Protein AF-A0A2G2VP02-F1 (afdb_monomer)

InterPro domains:
  IPR008591 GINS complex subunit Sld5 [PTHR21206] (14-113)
  IPR021151 GINS subunit, domain A [PF05916] (30-95)
  IPR036224 GINS, helical bundle-like domain superfamily [SSF158573] (16-107)
  IPR038749 GINS complex protein Sld5, alpha-helical domain [cd11711] (14-98)

Mean predicted aligned error: 14.05 Å

Radius of gyration: 26.15 Å; Cα contacts (8 Å, |Δi|>4): 41; chains: 1; bounding box: 40×71×72 Å

Sequence (134 aa):
MEKLFCSHPNKGYHKEETVEEFLRNGVDPLTVSLYQMDLDWTLFLLRSYLRTRLRKIENYAFHIQKNADLWNRISKQEEKFAERCIHDMEQHLDQSILSKLPHGFKSHLKQSSLSLADDMELKEFLESQINVMP

Secondary structure (DSSP, 8-state):
------------------HHHHHHTT--HHHHHHHHHHHHHHHHHHHHHHHHHHHHHHHTHHHHHH-HHHHTTS-HHHHHHHHHHHHHHHHHHHHHTGGGS-TTS--HHHHHTTS------------SSSS---

Foldseek 3Di:
DDDPPDDDDDPPPPPPQDLVNCVVVPHDPVVSVVVVVVVVVVVVVVVVVVVVVLVVCLVCLLVCVVDPVSVVPDDPVSNVSSVVSVVVVLVVCQVPPLVPDPPVRNDPNVVVVPPPDPPPPPPPPPDPPPPPDD

Solvent-accessible surface area (backbone atoms only — not comparable to full-atom values): 8488 Å² total; per-residue (Å²): 13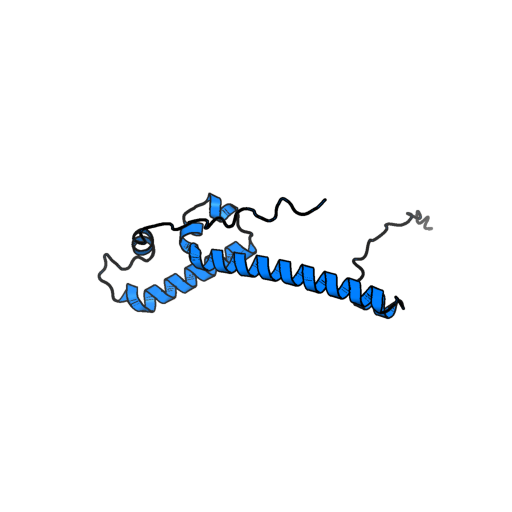9,79,88,81,79,79,84,76,82,79,81,81,73,79,67,86,75,49,72,72,53,43,62,75,70,68,51,58,68,66,61,52,51,51,54,50,52,52,51,52,50,52,50,48,52,52,52,51,51,52,54,52,50,52,52,52,41,65,77,38,31,71,62,34,70,72,33,67,75,54,49,72,70,52,51,77,70,53,46,58,49,35,54,48,52,47,51,55,51,50,54,50,42,39,74,74,48,26,72,80,42,62,88,90,62,45,49,68,71,66,53,60,72,65,58,80,68,87,76,76,69,73,78,72,84,74,72,91,71,86,83,77,77,135

pLDDT: mean 75.77, std 21.49, range [29.98, 97.44]

Structure (mmCIF, N/CA/C/O backbone):
data_AF-A0A2G2VP02-F1
#
_entry.id   AF-A0A2G2VP02-F1
#
loop_
_atom_site.group_PDB
_atom_site.id
_atom_site.type_symbol
_atom_site.label_atom_id
_atom_site.label_alt_id
_atom_site.label_comp_id
_atom_site.label_asym_id
_atom_site.label_entity_id
_atom_site.label_seq_id
_atom_site.pdbx_PDB_ins_code
_atom_site.Cartn_x
_atom_site.Cartn_y
_atom_site.Cartn_z
_atom_site.occupancy
_atom_site.B_iso_or_equiv
_atom_site.auth_seq_id
_atom_site.auth_comp_id
_atom_site.auth_asym_id
_atom_site.auth_atom_id
_atom_site.pdbx_PDB_model_num
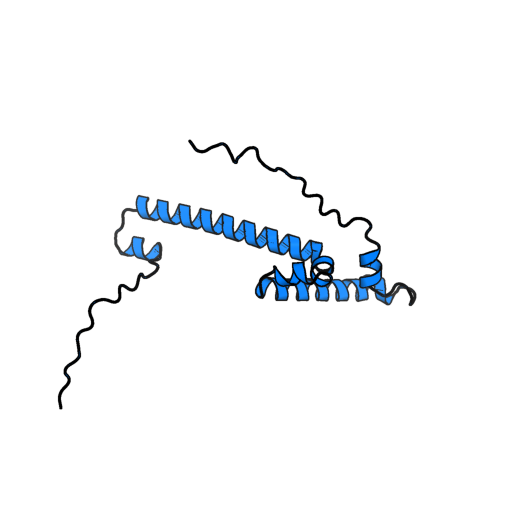ATOM 1 N N . MET A 1 1 ? -0.400 -48.340 -35.304 1.00 36.41 1 MET A N 1
ATOM 2 C CA . MET A 1 1 ? 0.599 -47.932 -36.316 1.00 36.41 1 MET A CA 1
ATOM 3 C C . MET A 1 1 ? -0.182 -47.201 -37.390 1.00 36.41 1 MET A C 1
ATOM 5 O O . MET A 1 1 ? -1.143 -47.782 -37.854 1.00 36.41 1 MET A O 1
ATOM 9 N N . GLU A 1 2 ? -0.002 -45.937 -37.732 1.00 35.12 2 GLU A N 1
ATOM 10 C CA . GLU A 1 2 ? 1.027 -44.934 -37.479 1.00 35.12 2 GLU A CA 1
ATOM 11 C C . GLU A 1 2 ? 0.359 -43.554 -37.415 1.00 35.12 2 GLU A C 1
ATOM 13 O O . GLU A 1 2 ? -0.793 -43.362 -37.794 1.00 35.12 2 GLU A O 1
ATOM 18 N N . LYS A 1 3 ? 1.111 -42.609 -36.865 1.00 44.44 3 LYS A N 1
ATOM 19 C CA . LYS A 1 3 ? 0.740 -41.234 -36.569 1.00 44.44 3 LYS A CA 1
ATOM 20 C C . LYS A 1 3 ? 0.464 -40.431 -37.849 1.00 44.44 3 LYS A C 1
ATOM 22 O O . LYS A 1 3 ? 1.382 -40.199 -38.625 1.00 44.44 3 LYS A O 1
ATOM 27 N N . LEU A 1 4 ? -0.736 -39.872 -37.978 1.00 38.00 4 LEU A N 1
ATOM 28 C CA . LEU A 1 4 ? -0.947 -38.621 -38.712 1.00 38.00 4 LEU A CA 1
ATOM 29 C C . LEU A 1 4 ? -1.083 -37.511 -37.668 1.00 38.00 4 LEU A C 1
ATOM 31 O O . LEU A 1 4 ? -2.168 -37.205 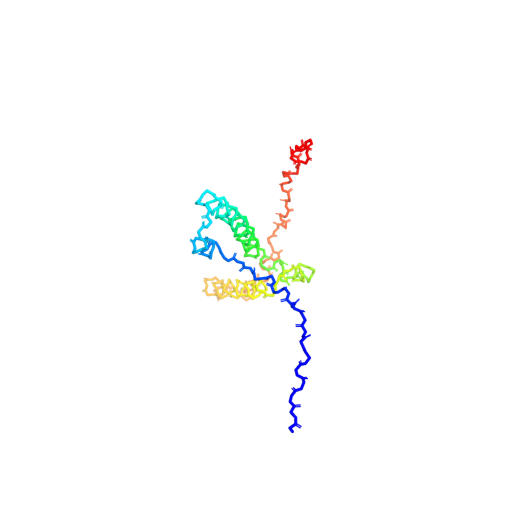-37.179 1.00 38.00 4 LEU A O 1
ATOM 35 N N . PHE A 1 5 ? 0.067 -36.970 -37.261 1.00 39.72 5 PHE A N 1
ATOM 36 C CA . PHE A 1 5 ? 0.129 -35.714 -36.523 1.00 39.72 5 PHE A CA 1
ATOM 37 C C . PHE A 1 5 ? -0.487 -34.636 -37.417 1.00 39.72 5 PHE A C 1
ATOM 39 O O . PHE A 1 5 ? 0.084 -34.258 -38.437 1.00 39.72 5 PHE A O 1
ATOM 46 N N . CYS A 1 6 ? -1.677 -34.170 -37.051 1.00 38.97 6 CYS A N 1
ATOM 47 C CA . CYS A 1 6 ? -2.293 -33.012 -37.672 1.00 38.97 6 CYS A CA 1
ATOM 48 C C . CYS A 1 6 ? -1.456 -31.779 -37.302 1.00 38.97 6 CYS A C 1
ATOM 50 O O . CYS A 1 6 ? -1.530 -31.294 -36.170 1.00 38.97 6 CYS A O 1
ATOM 52 N N . SER A 1 7 ? -0.644 -31.300 -38.248 1.00 45.88 7 SER A N 1
ATOM 53 C CA . SER A 1 7 ? 0.051 -30.014 -38.188 1.00 45.88 7 SER A CA 1
ATOM 54 C C . SER A 1 7 ? -0.949 -28.901 -37.886 1.00 45.88 7 SER A C 1
ATOM 56 O O . SER A 1 7 ? -1.712 -28.491 -38.757 1.00 45.88 7 SER A O 1
ATOM 58 N N . HIS A 1 8 ? -0.955 -28.419 -36.645 1.00 43.00 8 HIS A N 1
ATOM 59 C CA . HIS A 1 8 ? -1.619 -27.169 -36.301 1.00 43.00 8 HIS A CA 1
ATOM 60 C C . HIS A 1 8 ? -0.625 -26.023 -3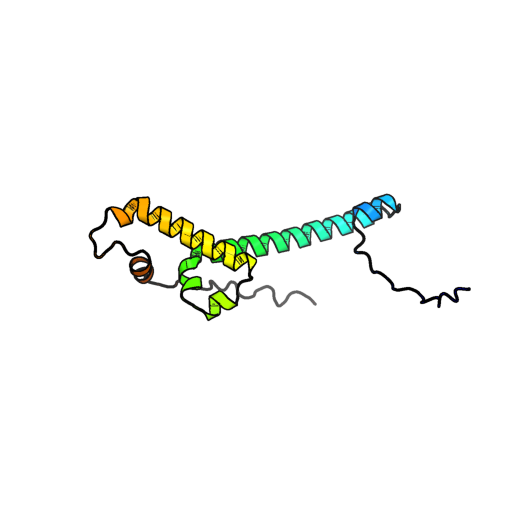6.523 1.00 43.00 8 HIS A C 1
ATOM 62 O O . HIS A 1 8 ? 0.455 -26.042 -35.926 1.00 43.00 8 HIS A O 1
ATOM 68 N N . PRO A 1 9 ? -0.949 -25.039 -37.377 1.00 42.50 9 PRO A N 1
ATOM 69 C CA . PRO A 1 9 ? -0.071 -23.914 -37.636 1.00 42.50 9 PRO A CA 1
ATOM 70 C C . PRO A 1 9 ? -0.090 -22.934 -36.454 1.00 42.50 9 PRO A C 1
ATOM 72 O O . PRO A 1 9 ? -1.143 -22.614 -35.910 1.00 42.50 9 PRO A O 1
ATOM 75 N N . ASN A 1 10 ? 1.113 -22.490 -36.080 1.00 39.66 10 ASN A N 1
ATOM 76 C CA . ASN A 1 10 ? 1.452 -21.267 -35.346 1.00 39.66 10 ASN A CA 1
ATOM 77 C C . ASN A 1 10 ? 0.415 -20.742 -34.333 1.00 39.66 10 ASN A C 1
ATOM 79 O O . ASN A 1 10 ? -0.347 -19.817 -34.610 1.00 39.66 10 ASN A O 1
ATOM 83 N N . LYS A 1 11 ? 0.498 -21.222 -33.085 1.00 39.97 11 LYS A N 1
ATOM 84 C CA . LYS A 1 11 ? 0.203 -20.335 -31.955 1.00 39.97 11 LYS A CA 1
ATOM 85 C C . LYS A 1 11 ? 1.365 -19.356 -31.858 1.00 39.97 11 LYS A C 1
ATOM 87 O O . LYS A 1 11 ? 2.433 -19.724 -31.372 1.00 39.97 11 LYS A O 1
ATOM 92 N N . GLY A 1 12 ? 1.153 -18.135 -32.342 1.00 35.56 12 GLY A N 1
ATOM 93 C CA . GLY A 1 12 ? 1.976 -16.989 -31.982 1.00 35.56 12 GLY A CA 1
ATOM 94 C C . GLY A 1 12 ? 1.900 -16.798 -30.472 1.00 35.56 12 GLY A C 1
ATOM 95 O O . GLY A 1 12 ? 1.025 -16.106 -29.965 1.00 35.56 12 GLY A O 1
ATOM 96 N N . TYR A 1 13 ? 2.784 -17.481 -29.749 1.00 34.97 13 TYR A N 1
ATOM 97 C CA . TYR A 1 13 ? 3.131 -17.119 -28.389 1.00 34.97 13 TYR A CA 1
ATOM 98 C C . TYR A 1 13 ? 3.830 -15.772 -28.498 1.00 34.97 13 TYR A C 1
ATOM 100 O O . TYR A 1 13 ? 5.001 -15.711 -28.864 1.00 34.97 13 TYR A O 1
ATOM 108 N N . HIS A 1 14 ? 3.096 -14.696 -28.230 1.00 36.44 14 HIS A N 1
ATOM 109 C CA . HIS A 1 14 ? 3.708 -13.412 -27.937 1.00 36.44 14 HIS A CA 1
ATOM 110 C C . HIS A 1 14 ? 4.466 -13.610 -26.620 1.00 36.44 14 HIS A C 1
ATOM 112 O O . HIS A 1 14 ? 3.884 -13.547 -25.540 1.00 36.44 14 HIS A O 1
ATOM 118 N N . LYS A 1 15 ? 5.738 -14.006 -26.705 1.00 38.94 15 LYS A N 1
ATOM 119 C CA . LYS A 1 15 ? 6.620 -13.983 -25.544 1.00 38.94 15 LYS A CA 1
ATOM 120 C C . LYS A 1 15 ? 6.823 -12.512 -25.209 1.00 38.94 15 LYS A C 1
ATOM 122 O O . LYS A 1 15 ? 7.113 -11.718 -26.099 1.00 38.94 15 LYS A O 1
ATOM 127 N N . GLU A 1 16 ? 6.597 -12.146 -23.956 1.00 53.78 16 GLU A N 1
ATOM 128 C CA . GLU A 1 16 ? 7.124 -10.895 -23.423 1.00 53.78 16 GLU A CA 1
ATOM 129 C C . GLU A 1 16 ? 8.648 -11.012 -23.505 1.00 53.78 16 GLU A C 1
ATOM 131 O O . GLU A 1 16 ? 9.277 -11.709 -22.710 1.00 53.78 16 GLU A O 1
ATOM 136 N N . GLU A 1 17 ? 9.219 -10.450 -24.566 1.00 61.00 17 GLU A N 1
ATOM 137 C CA . GLU A 1 17 ? 10.654 -10.466 -24.807 1.00 61.00 17 GLU A CA 1
ATOM 138 C C . GLU A 1 17 ? 11.293 -9.471 -23.836 1.00 61.00 17 GLU A C 1
ATOM 140 O O . GLU A 1 17 ? 10.942 -8.290 -23.794 1.00 61.00 17 GLU A O 1
ATOM 145 N N . THR A 1 18 ? 12.169 -9.973 -22.970 1.00 72.75 18 THR A N 1
ATOM 146 C CA . THR A 1 18 ? 12.841 -9.124 -21.977 1.00 72.75 18 THR A CA 1
ATOM 147 C C . THR A 1 18 ? 13.897 -8.253 -22.657 1.00 72.75 18 THR A C 1
ATOM 149 O O . THR A 1 18 ? 14.482 -8.660 -23.657 1.00 72.75 18 THR A O 1
ATOM 152 N N . VAL A 1 19 ? 14.203 -7.075 -22.104 1.00 70.00 19 VAL A N 1
ATOM 153 C CA . VAL A 1 19 ? 15.241 -6.178 -22.663 1.00 70.00 19 VAL A CA 1
ATOM 154 C C . VAL A 1 19 ? 16.605 -6.873 -22.797 1.00 70.00 19 VAL A C 1
ATOM 156 O O . VAL A 1 19 ? 17.345 -6.637 -23.750 1.00 70.00 19 VAL A O 1
ATOM 159 N N . GLU A 1 20 ? 16.887 -7.824 -21.907 1.00 69.38 20 GLU A N 1
ATOM 160 C CA . GLU A 1 20 ? 18.069 -8.694 -21.950 1.00 69.38 20 GLU A CA 1
ATOM 161 C C . GLU A 1 20 ? 18.116 -9.610 -23.188 1.00 69.38 20 GLU A C 1
ATOM 163 O O . GLU A 1 20 ? 19.188 -9.963 -23.685 1.00 69.38 20 GLU A O 1
ATOM 168 N N . GLU A 1 21 ? 16.959 -9.999 -23.721 1.00 76.88 21 GLU A N 1
ATOM 169 C CA . GLU A 1 21 ? 16.854 -10.817 -24.929 1.00 76.88 21 GLU A CA 1
ATOM 170 C C . GLU A 1 21 ? 17.167 -9.980 -26.182 1.00 76.88 21 GLU A C 1
ATOM 172 O O . GLU A 1 21 ? 17.891 -10.454 -27.060 1.00 76.88 21 GLU A O 1
ATOM 177 N N . PHE A 1 22 ? 16.788 -8.693 -26.208 1.00 73.44 22 PHE A N 1
ATOM 178 C CA . PHE A 1 22 ? 17.172 -7.767 -27.283 1.00 73.44 22 PHE A CA 1
ATOM 179 C C . PHE A 1 22 ? 18.687 -7.546 -27.373 1.00 73.44 22 PHE A C 1
ATOM 181 O O . PHE A 1 22 ? 19.236 -7.515 -28.478 1.00 73.44 22 PHE A O 1
ATOM 188 N N . LEU A 1 23 ? 19.382 -7.477 -26.231 1.00 70.12 23 LEU A N 1
ATOM 189 C CA . LEU A 1 23 ? 20.848 -7.407 -26.192 1.00 70.12 23 LEU A CA 1
ATOM 190 C C . LEU A 1 23 ? 21.500 -8.649 -26.816 1.00 70.12 23 LEU A C 1
ATOM 192 O O . LEU A 1 23 ? 22.467 -8.533 -27.569 1.00 70.12 23 LEU A O 1
ATOM 196 N N . ARG A 1 24 ? 20.959 -9.846 -26.543 1.00 75.81 24 ARG A N 1
ATOM 197 C CA . ARG A 1 24 ? 21.469 -11.108 -27.115 1.00 75.81 24 ARG A CA 1
ATOM 198 C C . ARG A 1 24 ? 21.157 -11.258 -28.601 1.00 75.81 24 ARG A C 1
ATOM 200 O O . ARG A 1 24 ? 21.919 -11.918 -29.305 1.00 75.81 24 ARG A O 1
ATOM 207 N N . ASN A 1 25 ? 20.078 -10.640 -29.071 1.00 81.38 25 ASN A N 1
ATOM 208 C CA . ASN A 1 25 ? 19.623 -10.720 -30.458 1.00 81.38 25 ASN A CA 1
ATOM 209 C C . ASN A 1 25 ? 20.321 -9.709 -31.387 1.00 81.38 25 ASN A C 1
ATOM 211 O O . ASN A 1 25 ? 20.018 -9.661 -32.577 1.00 81.38 25 ASN A O 1
ATOM 215 N N . GLY A 1 26 ? 21.279 -8.928 -30.869 1.00 79.00 26 GLY A N 1
ATOM 216 C CA . GLY A 1 26 ? 22.051 -7.967 -31.660 1.00 79.00 26 GLY A CA 1
ATOM 217 C C . GLY A 1 26 ? 21.250 -6.731 -32.071 1.00 79.00 26 GLY A C 1
ATOM 218 O O . GLY A 1 26 ? 21.587 -6.094 -33.068 1.00 79.00 26 GLY A O 1
ATOM 219 N N . VAL A 1 27 ? 20.185 -6.405 -31.329 1.00 81.94 27 VAL A N 1
ATOM 220 C CA . VAL A 1 27 ? 19.423 -5.167 -31.518 1.00 81.94 27 VAL A CA 1
ATOM 221 C C . VAL A 1 27 ? 20.318 -3.968 -31.212 1.00 81.94 27 VAL A C 1
ATOM 223 O O . VAL A 1 27 ? 21.169 -4.019 -30.323 1.00 81.94 27 VAL A O 1
ATOM 226 N N . ASP A 1 28 ? 20.126 -2.886 -31.967 1.00 89.50 28 ASP A N 1
ATOM 227 C CA . ASP A 1 28 ? 20.900 -1.659 -31.813 1.00 89.50 28 ASP A CA 1
ATOM 228 C C . ASP A 1 28 ? 20.873 -1.144 -30.351 1.00 89.50 28 ASP A C 1
ATOM 230 O O . ASP A 1 28 ? 19.791 -1.043 -29.756 1.00 89.50 28 ASP A O 1
ATOM 234 N N . PRO A 1 29 ? 22.033 -0.784 -29.761 1.00 87.25 29 PRO A N 1
ATOM 235 C CA . PRO A 1 29 ? 22.114 -0.353 -28.367 1.00 87.25 29 PRO A CA 1
ATOM 236 C C . PRO A 1 29 ? 21.222 0.840 -28.002 1.00 87.25 29 PRO A C 1
ATOM 238 O O . PRO A 1 29 ? 20.783 0.931 -26.852 1.00 87.25 29 PRO A O 1
ATOM 241 N N . LEU A 1 30 ? 20.928 1.753 -28.939 1.00 90.62 30 LEU A N 1
ATOM 242 C CA . LEU A 1 30 ? 20.033 2.886 -28.673 1.00 90.62 30 LEU A CA 1
ATOM 243 C C . LEU A 1 30 ? 18.590 2.412 -28.519 1.00 90.62 30 LEU A C 1
ATOM 245 O O . LEU A 1 30 ? 17.882 2.890 -27.637 1.00 90.62 30 LEU A O 1
ATOM 249 N N . THR A 1 31 ? 18.175 1.437 -29.328 1.00 88.69 31 THR A N 1
ATOM 250 C CA . THR A 1 31 ? 16.837 0.835 -29.243 1.00 88.69 31 THR A CA 1
ATOM 251 C C . THR A 1 31 ? 16.647 0.115 -27.909 1.00 88.69 31 THR A C 1
ATOM 253 O O . THR A 1 31 ? 15.640 0.315 -27.233 1.00 88.69 31 THR A O 1
ATOM 256 N N . VAL A 1 32 ? 17.647 -0.659 -27.477 1.00 88.94 32 VAL A N 1
ATOM 257 C CA . VAL A 1 32 ? 17.642 -1.296 -26.150 1.00 88.94 32 VAL A CA 1
ATOM 258 C C . VAL A 1 32 ? 17.572 -0.248 -25.035 1.00 88.94 32 VAL A C 1
ATOM 260 O O . VAL A 1 32 ? 16.767 -0.381 -24.115 1.00 88.94 32 VAL A O 1
ATOM 263 N N . SER A 1 33 ? 18.375 0.816 -25.127 1.00 91.19 33 SER A N 1
ATOM 264 C CA . SER A 1 33 ? 18.402 1.886 -24.119 1.00 91.19 33 SER A CA 1
ATOM 265 C C . SER A 1 33 ? 17.065 2.625 -24.019 1.00 91.19 33 SER A C 1
ATOM 267 O O . SER A 1 33 ? 16.634 2.961 -22.918 1.00 91.19 33 SER A O 1
ATOM 269 N N . LEU A 1 34 ? 16.390 2.847 -25.151 1.00 91.69 34 LEU A N 1
ATOM 270 C CA . LEU A 1 34 ? 15.067 3.466 -25.197 1.00 91.69 34 LEU A CA 1
ATOM 271 C C . LEU A 1 34 ? 14.027 2.603 -24.468 1.00 91.69 34 LEU A C 1
ATOM 273 O O . LEU A 1 34 ? 13.334 3.102 -23.586 1.00 91.69 34 LEU A O 1
ATOM 277 N N . TYR A 1 35 ? 13.985 1.297 -24.756 1.00 90.56 35 TYR A N 1
ATOM 278 C CA . TYR A 1 35 ? 13.082 0.380 -24.054 1.00 90.56 35 TYR A CA 1
ATOM 279 C C . TYR A 1 35 ? 13.384 0.283 -22.559 1.00 90.56 35 TYR A C 1
ATOM 281 O O . TYR A 1 35 ? 12.459 0.248 -21.747 1.00 90.56 35 TYR A O 1
ATOM 289 N N . GLN A 1 36 ? 14.662 0.266 -22.178 1.00 90.12 36 GLN A N 1
ATOM 290 C CA . GLN A 1 36 ? 15.042 0.238 -20.770 1.00 90.12 36 GLN A CA 1
ATOM 291 C C . GLN A 1 36 ? 14.574 1.502 -20.037 1.00 90.12 36 GLN A C 1
ATOM 293 O O . GLN A 1 36 ? 14.014 1.399 -18.949 1.00 90.12 36 GLN A O 1
ATOM 298 N N . MET A 1 37 ? 14.739 2.680 -20.646 1.00 94.38 37 MET A N 1
ATOM 299 C CA . MET A 1 37 ? 14.275 3.948 -20.081 1.00 94.38 37 MET A CA 1
ATOM 300 C C . MET A 1 37 ? 12.752 3.960 -19.873 1.00 94.38 37 MET A C 1
ATOM 302 O O . MET A 1 37 ? 12.284 4.375 -18.811 1.00 94.38 37 MET A O 1
ATOM 306 N N . ASP A 1 38 ? 11.978 3.469 -20.845 1.00 93.56 38 ASP A N 1
ATOM 307 C CA . ASP A 1 38 ? 10.516 3.389 -20.737 1.00 93.56 38 ASP A CA 1
ATOM 308 C C . ASP A 1 38 ? 10.074 2.411 -19.636 1.00 93.56 38 ASP A C 1
ATOM 310 O O . ASP A 1 38 ? 9.150 2.695 -18.863 1.00 93.56 38 ASP A O 1
ATOM 314 N N . LEU A 1 39 ? 10.758 1.270 -19.505 1.00 92.44 39 LEU A N 1
ATOM 315 C CA . LEU A 1 39 ? 10.525 0.338 -18.400 1.00 92.44 39 LEU A CA 1
ATOM 316 C C . LEU A 1 39 ? 10.856 0.967 -17.049 1.00 92.44 39 LEU A C 1
ATOM 318 O O . LEU A 1 39 ? 10.071 0.852 -16.108 1.00 92.44 39 LEU A O 1
ATOM 322 N N . ASP A 1 40 ? 11.981 1.666 -16.943 1.00 93.75 40 ASP A N 1
ATOM 323 C CA . ASP A 1 40 ? 12.375 2.331 -15.705 1.00 93.75 40 ASP A CA 1
ATOM 324 C C . ASP A 1 40 ? 11.351 3.400 -15.305 1.00 93.75 40 ASP A C 1
ATOM 326 O O . ASP A 1 40 ? 10.965 3.488 -14.133 1.00 93.75 40 ASP A O 1
ATOM 330 N N . TRP A 1 41 ? 10.840 4.160 -16.276 1.00 95.69 41 TRP A N 1
ATOM 331 C CA . TRP A 1 41 ? 9.813 5.173 -16.051 1.00 95.69 41 TRP A CA 1
ATOM 332 C C . TRP A 1 41 ? 8.470 4.568 -15.622 1.00 95.69 41 TRP A C 1
ATOM 334 O O . TRP A 1 41 ? 7.893 4.979 -14.609 1.00 95.69 41 TRP A O 1
ATOM 344 N N . THR A 1 42 ? 7.981 3.552 -16.334 1.00 96.00 42 THR A N 1
ATOM 345 C CA . THR A 1 42 ? 6.718 2.875 -15.993 1.00 96.00 42 THR A CA 1
ATOM 346 C C . THR A 1 42 ? 6.797 2.176 -14.636 1.00 96.00 42 THR A C 1
ATOM 348 O O . THR A 1 42 ? 5.877 2.289 -13.820 1.00 96.00 42 THR A O 1
ATOM 351 N N . LEU A 1 43 ? 7.922 1.526 -14.327 1.00 95.81 43 LEU A N 1
ATOM 352 C CA . LEU A 1 43 ? 8.163 0.921 -13.021 1.00 95.81 43 LEU A CA 1
ATOM 353 C C . LEU A 1 43 ? 8.256 1.968 -11.910 1.00 95.81 43 LEU A C 1
ATOM 355 O O . LEU A 1 43 ? 7.752 1.729 -10.811 1.00 95.81 43 LEU A O 1
ATOM 359 N N . PHE A 1 44 ? 8.887 3.118 -12.160 1.00 95.81 44 PHE A N 1
ATOM 360 C CA . PHE A 1 44 ? 8.907 4.228 -11.208 1.00 95.81 44 PHE A CA 1
ATOM 361 C C . PHE A 1 44 ? 7.485 4.697 -10.881 1.00 95.81 44 PHE A C 1
ATOM 363 O O . PHE A 1 44 ? 7.127 4.778 -9.702 1.00 95.81 44 PHE A O 1
ATOM 370 N N . LEU A 1 45 ? 6.656 4.935 -11.901 1.00 96.56 45 LEU A N 1
ATOM 371 C CA . LEU A 1 45 ? 5.265 5.352 -11.726 1.00 96.56 45 LEU A CA 1
ATOM 372 C C . LEU A 1 45 ? 4.452 4.311 -10.951 1.00 96.56 45 LEU A C 1
ATOM 374 O O . LEU A 1 45 ? 3.790 4.656 -9.970 1.00 96.56 45 LEU A O 1
ATOM 378 N N . LEU A 1 46 ? 4.555 3.034 -11.326 1.00 96.81 46 LEU A N 1
ATOM 379 C CA . LEU A 1 46 ? 3.851 1.944 -10.651 1.00 96.81 46 LEU A CA 1
ATOM 380 C C . LEU A 1 46 ? 4.269 1.827 -9.179 1.00 96.81 46 LEU A C 1
ATOM 382 O O . LEU A 1 46 ? 3.419 1.753 -8.290 1.00 96.81 46 LEU A O 1
ATOM 386 N N . ARG A 1 47 ? 5.576 1.859 -8.893 1.00 97.00 47 ARG A N 1
ATOM 387 C CA . ARG A 1 47 ? 6.095 1.816 -7.516 1.00 97.00 47 ARG A CA 1
ATOM 388 C C . ARG A 1 47 ? 5.638 3.026 -6.710 1.00 97.00 47 ARG A C 1
ATOM 390 O O . ARG A 1 47 ? 5.252 2.865 -5.554 1.00 97.00 47 ARG A O 1
ATOM 397 N N . SER A 1 48 ? 5.669 4.220 -7.299 1.00 97.44 48 SER A N 1
ATOM 398 C CA . SER A 1 48 ? 5.212 5.456 -6.657 1.00 97.44 48 SER A CA 1
ATOM 399 C C . SER A 1 48 ? 3.723 5.389 -6.304 1.00 97.44 48 SER A C 1
ATOM 401 O O . SER A 1 48 ? 3.335 5.667 -5.164 1.00 97.44 48 SER A O 1
ATOM 403 N N . TYR A 1 49 ? 2.897 4.923 -7.244 1.00 96.88 49 TYR A N 1
ATOM 404 C CA . TYR A 1 49 ? 1.465 4.715 -7.047 1.00 96.88 49 TYR A CA 1
ATOM 405 C C . TYR A 1 49 ? 1.184 3.735 -5.904 1.00 96.88 49 TYR A C 1
ATOM 407 O O . TYR A 1 49 ? 0.463 4.070 -4.961 1.00 96.88 49 TYR A O 1
ATOM 415 N N . LEU A 1 50 ? 1.806 2.553 -5.940 1.00 97.19 50 LEU A N 1
ATOM 416 C CA . LEU A 1 50 ? 1.614 1.520 -4.921 1.00 97.19 50 LEU A CA 1
ATOM 417 C C . LEU A 1 50 ? 2.085 1.984 -3.538 1.00 97.19 50 LEU A C 1
ATOM 419 O O . LEU A 1 50 ? 1.356 1.832 -2.561 1.00 97.19 50 LEU A O 1
ATOM 423 N N . ARG A 1 51 ? 3.261 2.620 -3.442 1.00 97.44 51 ARG A N 1
ATOM 424 C CA . ARG A 1 51 ? 3.761 3.190 -2.176 1.00 97.44 51 ARG A CA 1
ATOM 425 C C . ARG A 1 51 ? 2.803 4.233 -1.608 1.00 97.44 51 ARG A C 1
ATOM 427 O O . ARG A 1 51 ? 2.545 4.238 -0.408 1.00 97.44 51 ARG A O 1
ATOM 434 N N . THR A 1 52 ? 2.261 5.098 -2.462 1.00 96.38 52 THR A N 1
ATOM 435 C CA . THR A 1 52 ? 1.299 6.128 -2.051 1.00 96.38 52 THR A CA 1
ATOM 436 C C . THR A 1 52 ? 0.002 5.507 -1.540 1.00 96.38 52 THR A C 1
ATOM 438 O O . THR A 1 52 ? -0.526 5.949 -0.520 1.00 96.38 52 THR A O 1
ATOM 441 N N . ARG A 1 53 ? -0.497 4.458 -2.201 1.00 96.56 53 ARG A N 1
ATOM 442 C CA . ARG A 1 53 ? -1.684 3.720 -1.749 1.00 96.56 53 ARG A CA 1
ATOM 443 C C . ARG A 1 53 ? -1.471 3.039 -0.407 1.00 96.56 53 ARG A C 1
ATOM 445 O O . ARG A 1 53 ? -2.288 3.240 0.485 1.00 96.56 53 ARG A O 1
ATOM 452 N N . LEU A 1 54 ? -0.364 2.316 -0.236 1.00 96.81 54 LEU A N 1
ATOM 453 C CA . LEU A 1 54 ? -0.036 1.665 1.035 1.00 96.81 54 LEU A CA 1
ATOM 454 C C . LEU A 1 54 ? 0.068 2.683 2.175 1.00 96.81 54 LEU A C 1
ATOM 456 O O . LEU A 1 54 ? -0.503 2.461 3.234 1.00 96.81 54 LEU A O 1
ATOM 460 N N . ARG A 1 55 ? 0.690 3.843 1.931 1.00 95.31 55 ARG A N 1
ATOM 461 C CA . ARG A 1 55 ? 0.764 4.926 2.922 1.00 95.31 55 ARG A CA 1
ATOM 462 C C . ARG A 1 55 ? -0.615 5.471 3.310 1.00 95.31 55 ARG A C 1
ATOM 464 O O . ARG A 1 55 ? -0.849 5.773 4.474 1.00 95.31 55 ARG A O 1
ATOM 471 N N . LYS A 1 56 ? -1.540 5.607 2.352 1.00 93.25 56 LYS A N 1
ATOM 472 C CA . LYS A 1 56 ? -2.929 5.990 2.658 1.00 93.25 56 LYS A CA 1
ATOM 473 C C . LYS A 1 56 ? -3.620 4.918 3.499 1.00 93.25 56 LYS A C 1
ATOM 475 O O . LYS A 1 56 ? -4.282 5.253 4.471 1.00 93.25 56 LYS A O 1
ATOM 480 N N . ILE A 1 57 ? -3.443 3.646 3.157 1.00 94.75 57 ILE A N 1
ATOM 481 C CA . ILE A 1 57 ? -4.029 2.545 3.926 1.00 94.75 57 ILE A CA 1
ATOM 482 C C . ILE A 1 57 ? -3.495 2.541 5.358 1.00 94.75 57 ILE A C 1
ATOM 484 O O . ILE A 1 57 ? -4.290 2.469 6.283 1.00 94.75 57 ILE A O 1
ATOM 488 N N . GLU A 1 58 ? -2.185 2.692 5.545 1.00 92.38 58 GLU A N 1
ATOM 489 C CA . GLU A 1 58 ? -1.548 2.774 6.864 1.00 92.38 58 GLU A CA 1
ATOM 490 C C . GLU A 1 58 ? -2.127 3.920 7.711 1.00 92.38 58 GLU A C 1
ATOM 492 O O . GLU A 1 58 ? -2.538 3.702 8.849 1.00 92.38 58 GLU A O 1
ATOM 497 N N . ASN A 1 59 ? -2.248 5.122 7.136 1.00 88.69 59 ASN A N 1
ATOM 498 C CA . ASN A 1 59 ? -2.763 6.301 7.842 1.00 88.69 59 ASN A CA 1
ATOM 499 C C . ASN A 1 59 ? -4.254 6.201 8.211 1.00 88.69 59 ASN A C 1
ATOM 501 O O . ASN A 1 59 ? -4.675 6.773 9.214 1.00 88.69 59 ASN A O 1
ATOM 505 N N . TYR A 1 60 ? -5.056 5.509 7.399 1.00 90.06 60 TYR A N 1
ATOM 506 C CA . TYR A 1 60 ? -6.516 5.460 7.538 1.00 90.06 60 TYR A CA 1
ATOM 507 C C . TYR A 1 60 ? -7.042 4.048 7.840 1.00 90.06 60 TYR A C 1
ATOM 509 O O . TYR A 1 60 ? -8.226 3.777 7.639 1.00 90.06 60 TYR A O 1
ATOM 517 N N . ALA A 1 61 ? -6.196 3.141 8.340 1.00 90.44 61 ALA A N 1
ATOM 518 C CA . ALA A 1 61 ? -6.505 1.713 8.439 1.00 90.44 61 ALA A CA 1
ATOM 519 C C . ALA A 1 61 ? -7.794 1.425 9.232 1.00 90.44 61 ALA A C 1
ATOM 521 O O . ALA A 1 61 ? -8.668 0.703 8.755 1.00 90.44 61 ALA A O 1
ATOM 522 N N . PHE A 1 62 ? -7.975 2.062 10.395 1.00 88.00 62 PHE A N 1
ATOM 523 C CA . PHE A 1 62 ? -9.192 1.908 11.204 1.00 88.00 62 PHE A CA 1
ATOM 524 C C . PHE A 1 62 ? -10.447 2.490 10.539 1.00 88.00 62 PHE A C 1
ATOM 526 O O . PHE A 1 62 ? -11.540 1.962 10.732 1.00 88.00 62 PHE A O 1
ATOM 533 N N . HIS A 1 63 ? -10.316 3.578 9.773 1.00 87.31 63 HIS A N 1
ATOM 534 C CA . HIS A 1 63 ? -11.440 4.165 9.035 1.00 87.31 63 HIS A CA 1
ATOM 535 C C . HIS A 1 63 ? -11.862 3.238 7.887 1.00 87.31 63 HIS A C 1
ATOM 537 O O . HIS A 1 63 ? -13.042 2.926 7.738 1.00 87.31 63 HIS A O 1
ATOM 543 N N . ILE A 1 64 ? -10.886 2.728 7.130 1.00 90.19 64 ILE A N 1
ATOM 544 C CA . ILE A 1 64 ? -11.112 1.769 6.043 1.00 90.19 64 ILE A CA 1
ATOM 545 C C . ILE A 1 64 ? -11.744 0.479 6.586 1.00 90.19 64 ILE A C 1
ATOM 547 O O . ILE A 1 64 ? -12.683 -0.023 5.982 1.00 90.19 64 ILE A O 1
ATOM 551 N N . GLN A 1 65 ? -11.307 -0.018 7.751 1.00 90.44 65 GLN A N 1
ATOM 552 C CA . GLN A 1 65 ? -11.892 -1.200 8.400 1.00 90.44 65 GLN A CA 1
ATOM 553 C C . GLN A 1 65 ? -13.361 -1.001 8.805 1.00 90.44 65 GLN A C 1
ATOM 555 O O . GLN A 1 65 ? -14.167 -1.922 8.693 1.00 90.44 65 GLN A O 1
ATOM 560 N N . LYS A 1 66 ? -13.728 0.194 9.282 1.00 88.19 66 LYS A N 1
ATOM 561 C CA . LYS A 1 66 ? -15.105 0.508 9.700 1.00 88.19 66 LYS A CA 1
ATOM 562 C C . LYS A 1 66 ? -16.066 0.661 8.518 1.00 88.19 66 LYS A C 1
ATOM 564 O O . LYS A 1 66 ? -17.270 0.486 8.698 1.00 88.19 66 LYS A O 1
ATOM 569 N N . ASN A 1 67 ? -15.561 1.005 7.333 1.00 89.44 67 ASN A N 1
ATOM 570 C CA . ASN A 1 67 ? -16.368 1.280 6.149 1.00 89.44 67 ASN A CA 1
ATOM 571 C C . ASN A 1 67 ? -16.247 0.149 5.113 1.00 89.44 67 ASN A C 1
ATOM 573 O O . ASN A 1 67 ? -15.261 0.061 4.381 1.00 89.44 67 ASN A O 1
ATOM 577 N N . ALA A 1 68 ? -17.293 -0.675 5.002 1.00 90.44 68 ALA A N 1
ATOM 578 C CA . ALA A 1 68 ? -17.332 -1.809 4.078 1.00 90.44 68 ALA A CA 1
ATOM 579 C C . ALA A 1 68 ? -17.104 -1.408 2.608 1.00 90.44 68 ALA A C 1
ATOM 581 O O . ALA A 1 68 ? -16.456 -2.146 1.866 1.00 90.44 68 ALA A O 1
ATOM 582 N N . ASP A 1 69 ? -17.570 -0.230 2.183 1.00 91.69 69 ASP A N 1
ATOM 583 C CA . ASP A 1 69 ? -17.370 0.239 0.809 1.00 91.69 69 ASP A CA 1
ATOM 584 C C . ASP A 1 69 ? -15.899 0.550 0.524 1.00 91.69 69 ASP A C 1
ATOM 586 O O . ASP A 1 69 ? -15.425 0.316 -0.587 1.00 91.69 69 ASP A O 1
ATOM 590 N N . LEU A 1 70 ? -15.162 1.070 1.510 1.00 91.12 70 LEU A N 1
ATOM 591 C CA . LEU A 1 70 ? -13.725 1.317 1.380 1.00 91.12 70 LEU A CA 1
ATOM 592 C C . LEU A 1 70 ? -12.925 0.017 1.452 1.00 91.12 70 LEU A C 1
ATOM 594 O O . LEU A 1 70 ? -11.991 -0.156 0.667 1.00 91.12 70 LEU A O 1
ATOM 598 N N . TRP A 1 71 ? -13.321 -0.910 2.327 1.00 92.94 71 TRP A N 1
ATOM 599 C CA . TRP A 1 71 ? -12.709 -2.236 2.428 1.00 92.94 71 TRP A CA 1
ATOM 600 C C . TRP A 1 71 ? -12.823 -3.025 1.117 1.00 92.94 71 TRP A C 1
ATOM 602 O O . TRP A 1 71 ? -11.858 -3.618 0.650 1.00 92.94 71 TRP A O 1
ATOM 612 N N . ASN A 1 72 ? -13.970 -2.949 0.441 1.00 93.94 72 ASN A N 1
ATOM 613 C CA . ASN A 1 72 ? -14.181 -3.643 -0.831 1.00 93.94 72 ASN A CA 1
ATOM 614 C C . ASN A 1 72 ? -13.417 -3.023 -2.022 1.00 93.94 72 ASN A C 1
ATOM 616 O O . ASN A 1 72 ? -13.346 -3.637 -3.087 1.00 93.94 72 ASN A O 1
ATOM 620 N N . ARG A 1 73 ? -12.854 -1.810 -1.883 1.00 94.19 73 ARG A N 1
ATOM 621 C CA . ARG A 1 73 ? -12.091 -1.121 -2.948 1.00 94.19 73 ARG A CA 1
ATOM 622 C C . ARG A 1 73 ? -10.607 -1.476 -2.969 1.00 94.19 73 ARG A C 1
ATOM 624 O O . ARG A 1 73 ? -9.933 -1.177 -3.959 1.00 94.19 73 ARG A O 1
ATOM 631 N N . ILE A 1 74 ? -10.072 -2.027 -1.883 1.00 95.12 74 ILE A N 1
ATOM 632 C CA . ILE A 1 74 ? -8.655 -2.388 -1.800 1.00 95.12 74 ILE A CA 1
ATOM 633 C C . ILE A 1 74 ? -8.427 -3.810 -2.321 1.00 95.12 74 ILE A C 1
ATOM 635 O O . ILE A 1 74 ? -9.311 -4.662 -2.305 1.00 95.12 74 ILE A O 1
ATOM 639 N N . SER A 1 75 ? -7.232 -4.060 -2.849 1.00 96.38 75 SER A N 1
ATOM 640 C CA . SER A 1 75 ? -6.847 -5.388 -3.334 1.00 96.38 75 SER A CA 1
ATOM 641 C C . SER A 1 75 ? -6.627 -6.372 -2.179 1.00 96.38 75 SER A C 1
ATOM 643 O O . SER A 1 75 ? -6.342 -5.978 -1.053 1.00 96.38 75 SER A O 1
ATOM 645 N N . LYS A 1 76 ? -6.643 -7.679 -2.468 1.00 96.75 76 LYS A N 1
ATOM 646 C CA . LYS A 1 76 ? -6.402 -8.732 -1.459 1.00 96.75 76 LYS A CA 1
ATOM 647 C C . LYS A 1 76 ? -5.036 -8.619 -0.769 1.00 96.75 76 LYS A C 1
ATOM 649 O O . LYS A 1 76 ? -4.863 -9.058 0.362 1.00 96.75 76 LYS A O 1
ATOM 654 N N . GLN A 1 77 ? -4.025 -8.103 -1.464 1.00 97.38 77 GLN A N 1
ATOM 655 C CA . GLN A 1 77 ? -2.690 -7.888 -0.905 1.00 97.38 77 GLN A CA 1
ATOM 656 C C . GLN A 1 77 ? -2.674 -6.675 0.030 1.00 97.38 77 GLN A C 1
ATOM 658 O O . GLN A 1 77 ? -2.033 -6.715 1.076 1.00 97.38 77 GLN A O 1
ATOM 663 N N . GLU A 1 78 ? -3.400 -5.622 -0.341 1.00 97.25 78 GLU A N 1
ATOM 664 C CA . GLU A 1 78 ? -3.600 -4.433 0.485 1.00 97.25 78 GLU A CA 1
ATOM 665 C C . GLU A 1 78 ? -4.446 -4.732 1.725 1.00 97.25 78 GLU A C 1
ATOM 667 O O . GLU A 1 78 ? -4.152 -4.200 2.788 1.00 97.25 78 GLU A O 1
ATOM 672 N N . GLU A 1 79 ? -5.431 -5.624 1.616 1.00 96.81 79 GLU A N 1
ATOM 673 C CA . GLU A 1 79 ? -6.242 -6.108 2.736 1.00 96.81 79 GLU A CA 1
ATOM 674 C C . GLU A 1 79 ? -5.364 -6.757 3.811 1.00 96.81 79 GLU A C 1
ATOM 676 O O . GLU A 1 79 ? -5.355 -6.319 4.958 1.00 96.81 79 GLU A O 1
ATOM 681 N N . LYS A 1 80 ? -4.507 -7.707 3.415 1.00 97.38 80 LYS A N 1
ATOM 682 C CA . LYS A 1 80 ? -3.536 -8.342 4.324 1.00 97.38 80 LYS A CA 1
ATOM 683 C C . LYS A 1 80 ? -2.591 -7.337 4.980 1.00 97.38 80 LYS A C 1
ATOM 685 O O . LYS A 1 80 ? -2.183 -7.518 6.125 1.00 97.38 80 LYS A O 1
ATOM 690 N N . PHE A 1 81 ? -2.192 -6.303 4.241 1.00 97.25 81 PHE A N 1
ATOM 691 C CA . PHE A 1 81 ? -1.372 -5.224 4.783 1.00 97.25 81 PHE A CA 1
ATOM 692 C C . PHE A 1 81 ? -2.156 -4.400 5.814 1.00 97.25 81 PHE A C 1
ATOM 694 O O . PHE A 1 81 ? -1.648 -4.173 6.909 1.00 97.25 81 PHE A O 1
ATOM 701 N N . ALA A 1 82 ? -3.397 -4.019 5.504 1.00 96.19 82 ALA A N 1
ATOM 702 C CA . ALA A 1 82 ? -4.268 -3.259 6.395 1.00 96.19 82 ALA A CA 1
ATOM 703 C C . ALA A 1 82 ? -4.545 -4.012 7.704 1.00 96.19 82 ALA A C 1
ATOM 705 O O . ALA A 1 82 ? -4.386 -3.438 8.778 1.00 96.19 82 ALA A O 1
ATOM 706 N N . GLU A 1 83 ? -4.890 -5.301 7.624 1.00 96.25 83 GLU A N 1
ATOM 707 C CA . GLU A 1 83 ? -5.099 -6.166 8.792 1.00 96.25 83 GLU A CA 1
ATOM 708 C C . GLU A 1 83 ? -3.870 -6.189 9.704 1.00 96.25 83 GLU A C 1
ATOM 710 O O . GLU A 1 83 ? -3.990 -6.051 10.923 1.00 96.25 83 GLU A O 1
ATOM 715 N N . ARG A 1 84 ? -2.674 -6.302 9.115 1.00 96.94 84 ARG A N 1
ATOM 716 C CA . ARG A 1 84 ? -1.419 -6.287 9.866 1.00 96.94 84 ARG A CA 1
ATOM 717 C C . ARG A 1 84 ? -1.156 -4.932 10.520 1.00 96.94 84 ARG A C 1
ATOM 719 O O . ARG A 1 84 ? -0.821 -4.901 11.697 1.00 96.94 84 ARG A O 1
ATOM 726 N N . CYS A 1 85 ? -1.346 -3.828 9.797 1.00 94.25 85 CYS A N 1
ATOM 727 C CA . CYS A 1 85 ? -1.198 -2.481 10.353 1.00 94.25 85 CYS A CA 1
ATOM 728 C C . CYS A 1 85 ? -2.131 -2.246 11.547 1.00 94.25 85 CYS A C 1
ATOM 730 O O . CYS A 1 85 ? -1.711 -1.683 12.555 1.00 94.25 85 CYS A O 1
ATOM 732 N N . ILE A 1 86 ? -3.385 -2.692 11.442 1.00 93.31 86 ILE A N 1
ATOM 733 C CA . ILE A 1 86 ? -4.377 -2.586 12.518 1.00 93.31 86 ILE A CA 1
ATOM 734 C C . ILE A 1 86 ? -3.918 -3.397 13.726 1.00 93.31 86 ILE A C 1
ATOM 736 O O . ILE A 1 86 ? -3.837 -2.853 14.825 1.00 93.31 86 ILE A O 1
ATOM 740 N N . HIS A 1 87 ? -3.551 -4.661 13.513 1.00 95.19 87 HIS A N 1
ATOM 741 C CA . HIS A 1 87 ? -3.090 -5.539 14.581 1.00 95.19 87 HIS A CA 1
ATOM 742 C C . HIS A 1 87 ? -1.849 -4.990 15.299 1.00 95.19 87 HI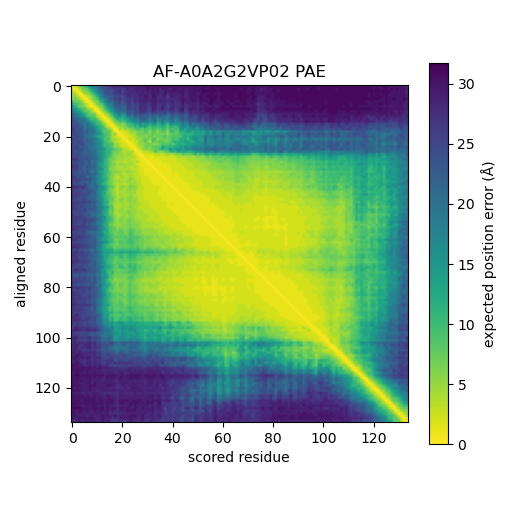S A C 1
ATOM 744 O O . HIS A 1 87 ? -1.833 -4.903 16.527 1.00 95.19 87 HIS A O 1
ATOM 750 N N . ASP A 1 88 ? -0.826 -4.585 14.545 1.00 94.25 88 ASP A N 1
ATOM 751 C CA . ASP A 1 88 ? 0.429 -4.068 15.095 1.00 94.25 88 ASP A CA 1
ATOM 752 C C . ASP A 1 88 ? 0.182 -2.787 15.915 1.00 94.25 88 ASP A C 1
ATOM 754 O O . ASP A 1 88 ? 0.749 -2.605 16.997 1.00 94.25 88 ASP A O 1
ATOM 758 N N . MET A 1 89 ? -0.717 -1.918 15.443 1.00 90.88 89 MET A N 1
ATOM 759 C CA . MET A 1 89 ? -1.079 -0.680 16.129 1.00 90.88 89 MET A CA 1
ATOM 760 C C . MET A 1 89 ? -1.909 -0.924 17.396 1.00 90.88 89 MET A C 1
ATOM 762 O O . MET A 1 89 ? -1.641 -0.298 18.424 1.00 90.88 89 MET A O 1
ATOM 766 N N . GLU A 1 90 ? -2.864 -1.856 17.362 1.00 90.81 90 GLU A N 1
ATOM 767 C CA . GLU A 1 90 ? -3.625 -2.278 18.545 1.00 90.81 90 GLU A CA 1
ATOM 768 C C . GLU A 1 90 ? -2.698 -2.839 19.627 1.00 90.81 90 GLU A C 1
ATOM 770 O O . GLU A 1 90 ? -2.726 -2.369 20.765 1.00 90.81 90 GLU A O 1
ATOM 775 N N . GLN A 1 91 ? -1.807 -3.767 19.260 1.00 93.19 91 GLN A N 1
ATOM 776 C CA . GLN A 1 91 ? -0.832 -4.349 20.186 1.00 93.19 91 GLN A CA 1
ATOM 777 C C . GLN A 1 91 ? 0.074 -3.284 20.808 1.00 93.19 91 GLN A C 1
ATOM 779 O O . GLN A 1 91 ? 0.281 -3.268 22.025 1.00 93.19 91 GLN A O 1
ATOM 784 N N . HIS A 1 92 ? 0.599 -2.369 19.992 1.00 92.44 92 HIS A N 1
ATOM 785 C CA . HIS A 1 92 ? 1.472 -1.303 20.471 1.00 92.44 92 HIS A CA 1
ATOM 786 C C . HIS A 1 92 ? 0.763 -0.385 21.479 1.00 92.44 92 HIS A C 1
ATOM 788 O O . HIS A 1 92 ? 1.338 -0.019 22.511 1.00 92.44 92 HIS A O 1
ATOM 794 N N . LEU A 1 93 ? -0.488 -0.015 21.201 1.00 88.75 93 LEU A N 1
ATOM 795 C CA . LEU A 1 93 ? -1.258 0.885 22.057 1.00 88.75 93 LEU A CA 1
ATOM 796 C C . LEU A 1 93 ? -1.695 0.202 23.349 1.00 88.75 93 LEU A C 1
ATOM 798 O O . LEU A 1 93 ? -1.575 0.812 24.419 1.00 88.75 93 LEU A O 1
ATOM 802 N N . ASP A 1 94 ? -2.087 -1.069 23.279 1.00 89.56 94 ASP A N 1
ATOM 803 C CA . ASP A 1 94 ? -2.386 -1.894 24.449 1.00 89.56 94 ASP A CA 1
ATOM 804 C C . ASP A 1 94 ? -1.202 -1.978 25.414 1.00 89.56 94 ASP A C 1
ATOM 806 O O . ASP A 1 94 ? -1.343 -1.713 26.616 1.00 89.56 94 ASP A O 1
ATOM 810 N N . GLN A 1 95 ? -0.015 -2.275 24.889 1.00 91.38 95 GLN A N 1
ATOM 811 C CA . GLN A 1 95 ? 1.203 -2.415 25.686 1.00 91.38 95 GLN A CA 1
ATOM 812 C C . GLN A 1 95 ? 1.677 -1.077 26.263 1.00 91.38 95 GLN A C 1
ATOM 814 O O . GLN A 1 95 ? 2.088 -0.995 27.424 1.00 91.38 95 GLN A O 1
ATOM 819 N N . SER A 1 96 ? 1.609 -0.011 25.467 1.00 89.75 96 SER A N 1
ATOM 820 C CA . SER A 1 96 ? 2.188 1.276 25.847 1.00 89.75 96 SER A CA 1
ATOM 821 C C . SER A 1 96 ? 1.297 2.056 26.816 1.00 89.75 96 SER A C 1
ATOM 823 O O . SER A 1 96 ? 1.803 2.578 27.820 1.00 89.75 96 SER A O 1
ATOM 825 N N . ILE A 1 97 ? -0.013 2.128 26.539 1.00 89.44 97 ILE A N 1
ATOM 826 C CA . ILE A 1 97 ? -0.934 3.063 27.206 1.00 89.44 97 ILE A CA 1
ATOM 827 C C . ILE A 1 97 ? -2.215 2.375 27.695 1.00 89.44 97 ILE A C 1
ATOM 829 O O . ILE A 1 97 ? -2.565 2.541 28.863 1.00 89.44 97 ILE A O 1
ATOM 833 N N . LEU A 1 98 ? -2.923 1.605 26.861 1.00 85.81 98 LEU A N 1
ATOM 834 C CA . LEU A 1 98 ? -4.302 1.195 27.178 1.00 85.81 98 LEU A CA 1
ATOM 835 C C . LEU A 1 98 ? -4.381 0.231 28.364 1.00 85.81 98 LEU A C 1
ATOM 837 O O . LEU A 1 98 ? -5.293 0.348 29.182 1.00 85.81 98 LEU A O 1
ATOM 841 N N . SER A 1 99 ? -3.396 -0.653 28.540 1.00 86.94 99 SER A N 1
ATOM 842 C CA . SER A 1 99 ? -3.309 -1.537 29.715 1.00 86.94 99 SER A CA 1
ATOM 843 C C . SER A 1 99 ? -3.234 -0.778 31.047 1.00 86.94 99 SER A C 1
ATOM 845 O O . SER A 1 99 ? -3.713 -1.278 32.069 1.00 86.94 99 SER A O 1
ATOM 847 N N . LYS A 1 100 ? -2.690 0.445 31.032 1.00 88.50 100 LYS A N 1
ATOM 848 C CA . LYS A 1 100 ? -2.495 1.307 32.208 1.00 88.50 100 LYS A CA 1
ATOM 849 C C . LYS A 1 100 ? -3.684 2.234 32.472 1.00 88.50 100 LYS A C 1
ATOM 851 O O . LYS A 1 100 ? -3.755 2.839 33.539 1.00 88.50 100 LYS A O 1
ATOM 856 N N . LEU A 1 101 ? -4.610 2.367 31.520 1.00 85.31 101 LEU A N 1
ATOM 857 C CA . LEU A 1 101 ? -5.761 3.256 31.651 1.00 85.31 101 LEU A CA 1
ATOM 858 C C . LEU A 1 101 ? -6.879 2.637 32.509 1.00 85.31 101 LEU A C 1
ATOM 860 O O . LEU A 1 101 ? -7.016 1.414 32.575 1.00 85.31 101 LEU A O 1
ATOM 864 N N . PRO A 1 102 ? -7.737 3.454 33.145 1.00 86.12 102 PRO A N 1
ATOM 865 C CA . PRO A 1 102 ? -8.940 2.965 33.814 1.00 86.12 102 PRO A CA 1
ATOM 866 C C . PRO A 1 102 ? -9.860 2.199 32.849 1.00 86.12 102 PRO A C 1
ATOM 868 O O . PRO A 1 102 ? -9.898 2.488 31.654 1.00 86.12 102 PRO A O 1
ATOM 871 N N . HIS A 1 103 ? -10.649 1.249 33.365 1.00 74.94 103 HIS A N 1
ATOM 872 C CA . HIS A 1 103 ? -11.430 0.282 32.570 1.00 74.94 103 HIS A CA 1
ATOM 873 C C . HIS A 1 103 ? -12.359 0.882 31.488 1.00 74.94 103 HIS A C 1
ATOM 875 O O . HIS A 1 103 ? -12.675 0.188 30.525 1.00 74.94 103 HIS A O 1
ATOM 881 N N . GLY A 1 104 ? -12.751 2.158 31.585 1.00 74.62 104 GLY A N 1
ATOM 882 C CA . GLY A 1 104 ? -13.558 2.848 30.567 1.00 74.62 104 GLY A CA 1
ATOM 883 C C . GLY A 1 104 ? -12.789 3.350 29.335 1.00 74.62 104 GLY A C 1
ATOM 884 O O . GLY A 1 104 ? -13.409 3.592 28.301 1.00 74.62 104 GLY A O 1
ATOM 885 N N . PHE A 1 105 ? -11.461 3.472 29.419 1.00 73.38 105 PHE A N 1
ATOM 886 C CA . PHE A 1 105 ? -10.612 4.096 28.391 1.00 73.38 105 PHE A CA 1
ATOM 887 C C . PHE A 1 105 ? -9.674 3.110 27.686 1.00 73.38 105 PHE A C 1
ATOM 889 O O . PHE A 1 105 ? -8.886 3.511 26.838 1.00 73.38 105 PHE A O 1
ATOM 896 N N . LYS A 1 106 ? -9.767 1.815 28.007 1.00 75.56 106 LYS A N 1
ATOM 897 C CA . LYS A 1 106 ? -8.889 0.772 27.452 1.00 75.56 106 LY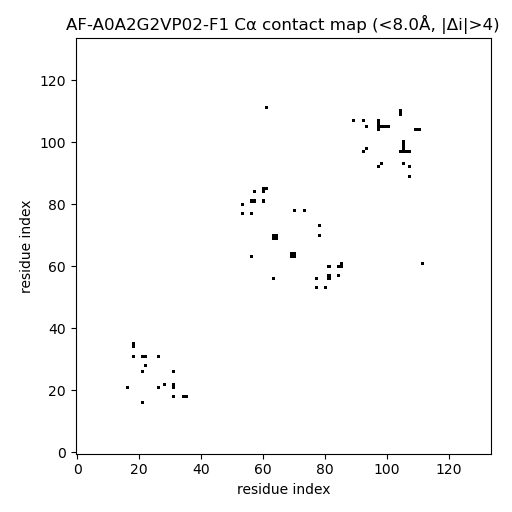S A CA 1
ATOM 898 C C . LYS A 1 106 ? -9.188 0.406 25.991 1.00 75.56 106 LYS A C 1
ATOM 900 O O . LYS A 1 106 ? -8.494 -0.418 25.423 1.00 75.56 106 LYS A O 1
ATOM 905 N N . SER A 1 107 ? -10.253 0.945 25.393 1.00 74.00 107 SER A N 1
ATOM 906 C CA . SER A 1 107 ? -10.676 0.575 24.037 1.00 74.00 107 SER A CA 1
ATOM 907 C C . SER A 1 107 ? -10.079 1.508 22.990 1.00 74.00 107 SER A C 1
ATOM 909 O O . SER A 1 107 ? -10.427 2.690 22.944 1.00 74.00 107 SER A O 1
ATOM 911 N N . HIS A 1 108 ? -9.282 0.941 22.085 1.00 68.50 108 HIS A N 1
ATOM 912 C CA . HIS A 1 108 ? -8.706 1.662 20.954 1.00 68.50 108 HIS A CA 1
ATOM 913 C C . HIS A 1 108 ? -9.777 2.222 19.990 1.00 68.50 108 HIS A C 1
ATOM 915 O O . HIS A 1 108 ? -9.714 3.367 19.540 1.00 68.50 108 HIS A O 1
ATOM 921 N N . LEU A 1 109 ? -10.844 1.453 19.738 1.00 64.38 109 LEU A N 1
ATOM 922 C CA . LEU A 1 109 ? -11.933 1.849 18.834 1.00 64.38 109 LEU A CA 1
ATOM 923 C C . LEU A 1 109 ? -12.715 3.075 19.328 1.00 64.38 109 LEU A C 1
ATOM 925 O O . LEU A 1 109 ? -13.119 3.902 18.507 1.00 64.38 109 LEU A O 1
ATOM 929 N N . LYS A 1 110 ? -12.899 3.204 20.652 1.00 58.69 110 LYS A N 1
ATOM 930 C CA . LYS A 1 110 ? -13.582 4.349 21.282 1.00 58.69 110 LYS A CA 1
ATOM 931 C C . LYS A 1 110 ? -12.741 5.624 21.248 1.00 58.69 110 LYS A C 1
ATOM 933 O O . LYS A 1 110 ? -13.294 6.718 21.197 1.00 58.69 110 LYS A O 1
ATOM 938 N N . GLN A 1 111 ? -11.417 5.494 21.264 1.00 58.19 111 GLN A N 1
ATOM 939 C CA . GLN A 1 111 ? -10.513 6.633 21.103 1.00 58.19 111 GLN A CA 1
ATOM 940 C C . GLN A 1 111 ? -10.438 7.081 19.642 1.00 58.19 111 GLN A C 1
ATOM 942 O O . GLN A 1 111 ? -10.463 8.277 19.375 1.00 58.19 111 GLN A O 1
ATOM 947 N N . SER A 1 112 ? -10.470 6.136 18.696 1.00 56.38 112 SER A N 1
ATOM 948 C CA . SER A 1 112 ? -10.553 6.443 17.263 1.00 56.38 112 SER A CA 1
ATOM 949 C C . SER A 1 112 ? -11.821 7.226 16.892 1.00 56.38 112 SER A C 1
ATOM 951 O O . SER A 1 112 ? -11.762 8.070 16.012 1.00 56.38 112 SER A O 1
ATOM 953 N N . SER A 1 113 ? -12.961 7.017 17.560 1.00 52.97 113 SER A N 1
ATOM 954 C CA . SER A 1 113 ? -14.168 7.836 17.327 1.00 52.97 113 SER A CA 1
ATOM 955 C C . SER A 1 113 ? -14.084 9.270 17.869 1.00 52.97 113 SER A C 1
ATOM 957 O O . SER A 1 113 ? -14.945 10.081 17.545 1.00 52.97 113 SER A O 1
ATOM 959 N N . LEU A 1 114 ? -13.088 9.583 18.707 1.00 49.97 114 LEU A N 1
ATOM 960 C CA . LEU A 1 114 ? -12.874 10.921 19.269 1.00 49.97 114 LEU A CA 1
ATOM 961 C C . LEU A 1 114 ? -11.872 11.759 18.461 1.00 49.97 114 LEU A C 1
ATOM 963 O O . LEU A 1 114 ? -11.669 12.924 18.806 1.00 49.97 114 LEU A O 1
ATOM 967 N N . SER A 1 115 ? -11.267 11.220 17.391 1.00 49.62 115 SER A N 1
ATOM 968 C CA . SER A 1 115 ? -10.567 12.055 16.412 1.00 49.62 115 SER A CA 1
ATOM 969 C C . SER A 1 115 ? -11.615 12.851 15.631 1.00 49.62 115 SER A C 1
ATOM 971 O O . SER A 1 115 ? -12.155 12.396 14.625 1.00 49.62 115 SER A O 1
ATOM 973 N N . LEU A 1 116 ? -11.971 14.016 16.169 1.00 46.09 116 LEU A N 1
ATOM 974 C CA . LEU A 1 116 ? -12.769 15.022 15.483 1.00 46.09 116 LEU A CA 1
ATOM 975 C C . LEU A 1 116 ? -12.105 15.346 14.138 1.00 46.09 116 LEU A C 1
ATOM 977 O O . LEU A 1 116 ? -10.935 15.718 14.112 1.00 46.09 116 LEU A O 1
ATOM 981 N N . ALA A 1 117 ? -12.912 15.231 13.081 1.00 44.16 117 ALA A N 1
ATOM 982 C CA . ALA A 1 117 ? -12.612 15.411 11.663 1.00 44.16 117 ALA A CA 1
ATOM 983 C C . ALA A 1 117 ? -11.959 14.199 10.975 1.00 44.16 117 ALA A C 1
ATOM 985 O O . ALA A 1 117 ? -10.745 13.999 11.006 1.00 44.16 117 ALA A O 1
ATOM 986 N N . ASP A 1 118 ? -12.793 13.442 10.251 1.00 55.28 118 ASP A N 1
ATOM 987 C CA . ASP A 1 118 ? -12.377 12.818 8.995 1.00 55.28 118 ASP A CA 1
ATOM 988 C C . ASP A 1 118 ? -11.956 13.958 8.053 1.00 55.28 118 ASP A C 1
ATOM 990 O O . ASP A 1 118 ? -12.732 14.426 7.220 1.00 55.28 118 ASP A O 1
ATOM 994 N N . ASP A 1 119 ? -10.731 14.448 8.227 1.00 52.94 119 ASP A N 1
ATOM 995 C CA . ASP A 1 119 ? -10.122 15.473 7.385 1.00 52.94 119 ASP A CA 1
ATOM 996 C C . ASP A 1 119 ? -9.634 14.809 6.087 1.00 52.94 119 ASP A C 1
ATOM 998 O O . ASP A 1 119 ? -8.456 14.783 5.731 1.00 52.94 119 ASP A O 1
ATOM 1002 N N . MET A 1 120 ? -10.582 14.190 5.379 1.00 53.47 120 MET A N 1
ATOM 1003 C CA . MET A 1 120 ? -10.481 13.866 3.960 1.00 53.47 120 MET A CA 1
ATOM 1004 C C . MET A 1 120 ? -10.715 15.155 3.162 1.00 53.47 120 MET A C 1
ATOM 1006 O O . MET A 1 120 ? -11.493 15.175 2.210 1.00 53.47 120 MET A O 1
ATOM 1010 N N . GLU A 1 121 ? -10.058 16.253 3.542 1.00 48.22 121 GLU A N 1
ATOM 1011 C CA . GLU A 1 121 ? -9.905 17.378 2.639 1.00 48.22 121 GLU A CA 1
ATOM 1012 C C . GLU A 1 121 ? -9.045 16.880 1.476 1.00 48.22 121 GLU A C 1
ATOM 1014 O O . GLU A 1 121 ? -7.813 16.794 1.535 1.00 48.22 121 GLU A O 1
ATOM 1019 N N . LEU A 1 122 ? -9.718 16.522 0.380 1.00 48.47 122 LEU A N 1
ATOM 1020 C CA . LEU A 1 122 ? -9.115 16.640 -0.931 1.00 48.47 122 LEU A CA 1
ATOM 1021 C C . LEU A 1 122 ? -8.696 18.100 -1.046 1.00 48.47 122 LEU A C 1
ATOM 1023 O O . LEU A 1 122 ? -9.490 18.965 -1.404 1.00 48.47 122 LEU A O 1
ATOM 1027 N N . LYS A 1 123 ? -7.427 18.383 -0.753 1.00 45.38 123 LYS A N 1
ATOM 1028 C CA . LYS A 1 123 ? -6.785 19.568 -1.295 1.00 45.38 123 LYS A CA 1
ATOM 1029 C C . LYS A 1 123 ? -6.675 19.301 -2.789 1.00 45.38 123 LYS A C 1
ATOM 1031 O O . LYS A 1 123 ? -5.673 18.769 -3.267 1.00 45.38 123 LYS A O 1
ATOM 1036 N N . GLU A 1 124 ? -7.786 19.534 -3.482 1.00 51.81 124 GLU A N 1
ATOM 1037 C CA . GLU A 1 124 ? -7.907 19.468 -4.924 1.00 51.81 124 GLU A CA 1
ATOM 1038 C C . GLU A 1 124 ? -6.859 20.417 -5.492 1.00 51.81 124 GLU A C 1
ATOM 1040 O O . GLU A 1 124 ? -7.067 21.614 -5.643 1.00 51.81 124 GLU A O 1
ATOM 1045 N N . PHE A 1 125 ? -5.700 19.867 -5.836 1.00 51.62 125 PHE A N 1
ATOM 1046 C CA . PHE A 1 125 ? -4.945 20.376 -6.964 1.00 51.62 125 PHE A CA 1
ATOM 1047 C C . PHE A 1 125 ? -5.568 19.755 -8.220 1.00 51.62 125 PHE A C 1
ATOM 1049 O O . PHE A 1 125 ? -4.916 19.021 -8.961 1.00 51.62 125 PHE A O 1
ATOM 1056 N N . LEU A 1 126 ? -6.881 19.943 -8.389 1.00 51.06 126 LEU A N 1
ATOM 1057 C CA . LEU A 1 126 ? -7.558 19.559 -9.612 1.00 51.06 126 LEU A CA 1
ATOM 1058 C C . LEU A 1 1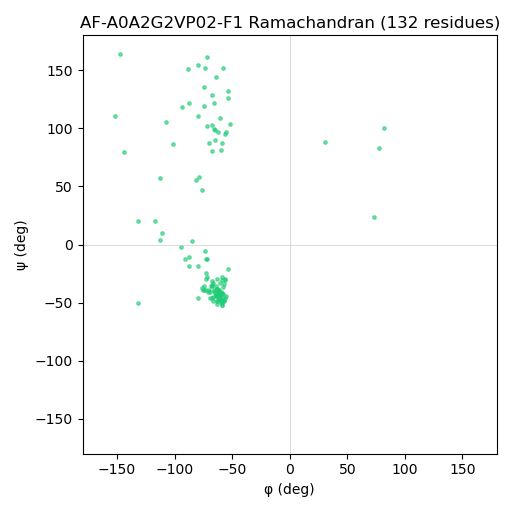26 ? -7.298 20.656 -10.643 1.00 51.06 126 LEU A C 1
ATOM 1060 O O . LEU A 1 126 ? -7.776 21.779 -10.544 1.00 51.06 126 LEU A O 1
ATOM 1064 N N . GLU A 1 127 ? -6.493 20.249 -11.621 1.00 48.00 127 GLU A N 1
ATOM 1065 C CA . GLU A 1 127 ? -6.567 20.663 -13.018 1.00 48.00 127 GLU A CA 1
ATOM 1066 C C . GLU A 1 127 ? -6.013 22.043 -13.397 1.00 48.00 127 GLU A C 1
ATOM 1068 O O . GLU A 1 127 ? -6.729 22.990 -13.699 1.00 48.00 127 GLU A O 1
ATOM 1073 N N . SER A 1 128 ? -4.691 22.087 -13.590 1.00 44.78 128 SER A N 1
ATOM 1074 C CA . SER A 1 128 ? -4.083 22.915 -14.647 1.00 44.78 128 SER A CA 1
ATOM 1075 C C . SER A 1 128 ? -3.458 22.096 -15.787 1.00 44.78 128 SER A C 1
ATOM 1077 O O . SER A 1 128 ? -2.771 22.660 -16.630 1.00 44.78 128 SER A O 1
ATOM 1079 N N . GLN A 1 129 ? -3.686 20.775 -15.851 1.00 49.66 129 GLN A N 1
ATO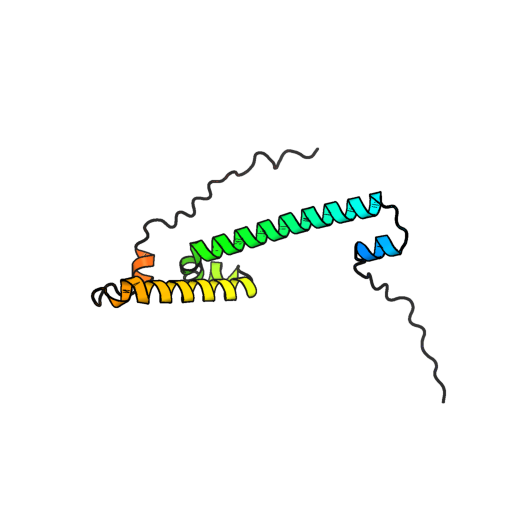M 1080 C CA . GLN A 1 129 ? -3.018 19.895 -16.829 1.00 49.66 129 GLN A CA 1
ATOM 1081 C C . GLN A 1 129 ? -3.950 18.938 -17.597 1.00 49.66 129 GLN A C 1
ATOM 1083 O O . GLN A 1 129 ? -3.473 17.963 -18.166 1.00 49.66 129 GLN A O 1
ATOM 1088 N N . ILE A 1 130 ? -5.261 19.207 -17.677 1.00 48.72 130 ILE A N 1
ATOM 1089 C CA . ILE A 1 130 ? -6.124 18.528 -18.673 1.00 48.72 130 ILE A CA 1
ATOM 1090 C C . ILE A 1 130 ? -6.141 19.273 -20.026 1.00 48.72 130 ILE A C 1
ATOM 1092 O O . ILE A 1 130 ? -6.508 18.696 -21.041 1.00 48.72 130 ILE A O 1
ATOM 1096 N N . ASN A 1 131 ? -5.609 20.500 -20.098 1.00 46.62 131 ASN A N 1
ATOM 1097 C CA . ASN A 1 131 ? -5.437 21.243 -21.353 1.00 46.62 131 ASN A CA 1
ATOM 1098 C C . ASN A 1 131 ? -3.962 21.432 -21.736 1.00 46.62 131 ASN A C 1
ATOM 1100 O O . ASN A 1 131 ? -3.527 22.562 -21.931 1.00 46.62 131 ASN A O 1
ATOM 1104 N N . VAL A 1 132 ? -3.186 20.353 -21.875 1.00 46.78 132 VAL A N 1
ATOM 1105 C CA . VAL A 1 132 ? -1.996 20.379 -22.747 1.00 46.78 132 VAL A CA 1
ATOM 1106 C C . VAL A 1 132 ? -1.817 19.023 -23.428 1.00 46.78 132 VAL A C 1
ATOM 1108 O O 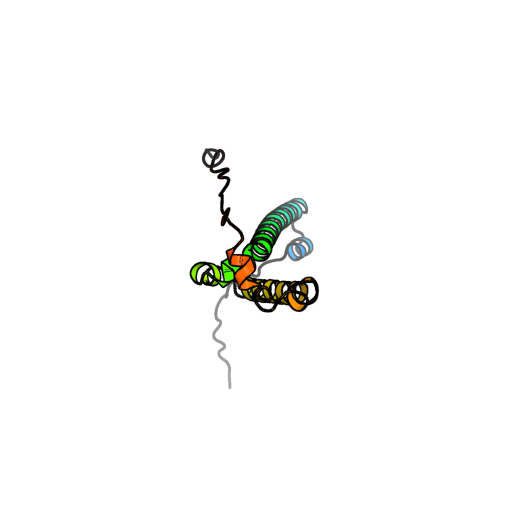. VAL A 1 132 ? -0.979 18.216 -23.040 1.00 46.78 132 VAL A O 1
ATOM 1111 N N . MET A 1 133 ? -2.584 18.795 -24.491 1.00 29.98 133 MET A N 1
ATOM 1112 C CA . MET A 1 133 ? -2.063 18.109 -25.671 1.00 29.98 133 MET A CA 1
ATOM 1113 C C . MET A 1 133 ? -2.862 18.598 -26.895 1.00 29.98 133 MET A C 1
ATOM 1115 O O . MET A 1 133 ? -4.070 18.358 -26.931 1.00 29.98 133 MET A O 1
ATOM 1119 N N . PRO A 1 134 ? -2.261 19.370 -27.823 1.00 46.75 134 PRO A N 1
ATOM 1120 C CA . PRO A 1 134 ? -2.860 19.619 -29.133 1.00 46.75 134 PRO A CA 1
ATOM 1121 C C . PRO A 1 134 ? -2.891 18.347 -29.991 1.00 46.75 134 PRO A C 1
ATOM 1123 O O . PRO A 1 134 ? -2.026 17.464 -29.779 1.00 46.75 134 PRO A O 1
#

Organism: Capsicum baccatum (NCBI:txid33114)

Nearest PDB structures (foldseek):
  2e9x-assembly1_D  TM=8.115E-01  e=7.763E-03  Homo sapiens
  7pfo-assembly1_G  TM=7.513E-01  e=4.814E-03  Homo sapiens